Protein AF-A0A843AMU0-F1 (afdb_monomer_lite)

Structure (mmCIF, N/CA/C/O backbone):
data_AF-A0A843AMU0-F1
#
_entry.id   AF-A0A843AMU0-F1
#
loop_
_atom_site.group_PDB
_atom_site.id
_atom_site.type_symbol
_atom_site.label_atom_id
_atom_site.label_alt_id
_atom_site.label_comp_id
_atom_site.label_asym_id
_atom_site.label_entity_id
_atom_site.label_seq_id
_atom_site.pdbx_PDB_ins_code
_atom_site.Cartn_x
_atom_site.Cartn_y
_atom_site.Cartn_z
_atom_site.occupancy
_atom_site.B_iso_or_equiv
_atom_site.auth_seq_id
_atom_site.auth_comp_id
_atom_site.auth_asym_id
_atom_site.auth_atom_id
_atom_site.pdbx_PDB_model_num
ATOM 1 N N . MET A 1 1 ? 20.682 2.335 2.791 1.00 50.03 1 MET A N 1
ATOM 2 C CA . MET A 1 1 ? 20.709 3.811 2.880 1.00 50.03 1 MET A CA 1
ATOM 3 C C . MET A 1 1 ? 19.678 4.513 1.986 1.00 50.03 1 MET A C 1
ATOM 5 O O . MET A 1 1 ? 18.984 5.366 2.505 1.00 50.03 1 MET A O 1
ATOM 9 N N . GLN A 1 2 ? 19.498 4.181 0.694 1.00 77.00 2 GLN A N 1
ATOM 10 C CA . GLN A 1 2 ? 18.489 4.874 -0.148 1.00 77.00 2 GLN A CA 1
ATOM 11 C C . GLN A 1 2 ? 17.020 4.515 0.173 1.00 77.00 2 GLN A C 1
ATOM 13 O O . GLN A 1 2 ? 16.157 5.387 0.136 1.00 77.00 2 GLN A O 1
ATOM 18 N N . VAL A 1 3 ? 16.730 3.254 0.523 1.00 85.62 3 VAL A N 1
ATOM 19 C CA . VAL A 1 3 ? 15.346 2.770 0.721 1.00 85.62 3 VAL A CA 1
ATOM 20 C C . VAL A 1 3 ? 14.691 3.339 1.983 1.00 85.62 3 VAL A C 1
ATOM 22 O O . VAL A 1 3 ? 13.538 3.748 1.941 1.00 85.62 3 VAL A O 1
ATOM 25 N N . GLU A 1 4 ? 15.414 3.411 3.100 1.00 88.75 4 GLU A N 1
ATOM 26 C CA . GLU A 1 4 ? 14.881 3.960 4.359 1.00 88.75 4 GLU A CA 1
ATOM 27 C C . GLU A 1 4 ? 14.492 5.434 4.213 1.00 88.75 4 GLU A C 1
ATOM 29 O O . GLU A 1 4 ? 13.404 5.833 4.624 1.00 88.75 4 GLU A O 1
ATOM 34 N N . THR A 1 5 ? 15.330 6.230 3.542 1.00 92.69 5 THR A N 1
ATOM 35 C CA . THR A 1 5 ? 15.031 7.633 3.227 1.00 92.69 5 THR A CA 1
ATOM 36 C C . THR A 1 5 ? 13.816 7.758 2.310 1.00 92.69 5 THR A C 1
ATOM 38 O O . THR A 1 5 ? 12.974 8.636 2.520 1.00 92.69 5 THR A O 1
ATOM 41 N N . ALA A 1 6 ? 13.685 6.872 1.318 1.00 93.56 6 ALA A N 1
ATOM 42 C CA . ALA A 1 6 ? 12.524 6.835 0.433 1.00 93.56 6 ALA A CA 1
ATOM 43 C C . ALA A 1 6 ? 11.232 6.529 1.207 1.00 93.56 6 ALA A C 1
ATOM 45 O O . ALA A 1 6 ? 10.246 7.249 1.063 1.00 93.56 6 ALA A O 1
ATOM 46 N N . VAL A 1 7 ? 11.256 5.522 2.085 1.00 95.44 7 VAL A N 1
ATOM 47 C CA . VAL A 1 7 ? 10.127 5.173 2.962 1.00 95.44 7 VAL A CA 1
ATOM 48 C C . VAL A 1 7 ? 9.770 6.337 3.882 1.00 95.44 7 VAL A C 1
ATOM 50 O O . VAL A 1 7 ? 8.602 6.697 3.986 1.00 95.44 7 VAL A O 1
ATOM 53 N N . HIS A 1 8 ? 10.760 6.976 4.508 1.00 95.31 8 HIS A N 1
ATOM 54 C CA . HIS A 1 8 ? 10.523 8.143 5.357 1.00 95.31 8 HIS A CA 1
ATOM 55 C C . HIS A 1 8 ? 9.871 9.298 4.578 1.00 95.31 8 HIS A C 1
ATOM 57 O O . HIS A 1 8 ? 8.969 9.967 5.081 1.00 95.31 8 HIS A O 1
ATOM 63 N N . THR A 1 9 ? 10.296 9.515 3.333 1.00 95.38 9 THR A N 1
ATOM 64 C CA . THR A 1 9 ? 9.738 10.553 2.456 1.00 95.38 9 THR A CA 1
ATOM 65 C C . THR A 1 9 ? 8.292 10.243 2.081 1.00 95.38 9 THR A C 1
ATOM 67 O O . THR A 1 9 ? 7.433 11.109 2.226 1.00 95.38 9 THR A O 1
ATOM 70 N N . ALA A 1 10 ? 8.001 9.005 1.680 1.00 96.50 10 ALA A N 1
ATOM 71 C CA . ALA A 1 10 ? 6.650 8.562 1.351 1.00 96.50 10 ALA A CA 1
ATOM 72 C C . ALA A 1 10 ? 5.699 8.678 2.557 1.00 96.50 10 ALA A C 1
ATOM 74 O O . ALA A 1 10 ? 4.611 9.235 2.437 1.00 96.50 10 ALA A O 1
ATOM 75 N N . LEU A 1 11 ? 6.145 8.278 3.752 1.00 95.94 11 LEU A N 1
ATOM 76 C CA . LEU A 1 11 ? 5.364 8.441 4.984 1.00 95.94 11 LEU A CA 1
ATOM 77 C C . LEU A 1 11 ? 5.139 9.915 5.350 1.00 95.94 11 LEU A C 1
ATOM 79 O O . LEU A 1 11 ? 4.094 10.257 5.899 1.00 95.94 11 LEU A O 1
ATOM 83 N N . LYS A 1 12 ? 6.081 10.812 5.031 1.00 95.56 12 LYS A N 1
ATOM 84 C CA . LYS A 1 12 ? 5.870 12.260 5.179 1.00 95.56 12 LYS A CA 1
ATOM 85 C C . LYS A 1 12 ? 4.796 12.769 4.213 1.00 95.56 12 LYS A C 1
ATOM 87 O O . LYS A 1 12 ? 3.972 13.574 4.634 1.00 95.56 12 LYS A O 1
ATOM 92 N N . THR A 1 13 ? 4.783 12.290 2.968 1.00 95.50 13 THR A N 1
ATOM 93 C CA . THR A 1 13 ? 3.736 12.604 1.978 1.00 95.50 13 THR A CA 1
ATOM 94 C C . THR A 1 13 ? 2.363 12.137 2.454 1.00 95.50 13 THR A C 1
ATOM 96 O O . THR A 1 13 ? 1.410 12.909 2.411 1.00 95.50 13 THR A O 1
ATOM 99 N N . MET A 1 14 ? 2.275 10.917 2.991 1.00 95.38 14 MET A N 1
ATOM 100 C CA . MET A 1 14 ? 1.023 10.325 3.472 1.00 95.38 14 MET A CA 1
ATOM 101 C C . MET A 1 14 ? 0.329 11.170 4.552 1.00 95.38 14 MET A C 1
ATOM 103 O O . MET A 1 14 ? -0.894 11.213 4.602 1.00 95.38 14 MET A O 1
ATOM 107 N N . ARG A 1 15 ? 1.083 11.916 5.374 1.00 90.38 15 ARG A N 1
ATOM 108 C CA . ARG A 1 15 ? 0.512 12.820 6.395 1.00 90.38 15 ARG A CA 1
ATOM 109 C C . ARG A 1 15 ? -0.353 13.945 5.818 1.00 90.38 15 ARG A C 1
ATOM 111 O O . ARG A 1 15 ? -1.137 14.524 6.560 1.00 90.38 15 ARG A O 1
ATOM 118 N N . GLY A 1 16 ? -0.176 14.286 4.541 1.00 91.81 16 GLY A N 1
ATOM 119 C CA . GLY A 1 16 ? -0.989 15.283 3.840 1.00 91.81 16 GLY A CA 1
ATOM 120 C C . GLY A 1 16 ? -2.243 14.712 3.172 1.00 91.81 16 GLY A C 1
ATOM 121 O O . GLY A 1 16 ? -2.964 15.464 2.525 1.00 91.81 16 GLY A O 1
ATOM 122 N N . VAL A 1 17 ? -2.485 13.405 3.286 1.00 94.25 17 VAL A N 1
ATOM 123 C CA . VAL A 1 17 ? -3.612 12.702 2.662 1.00 94.25 17 VAL A CA 1
ATOM 124 C C . VAL A 1 17 ? -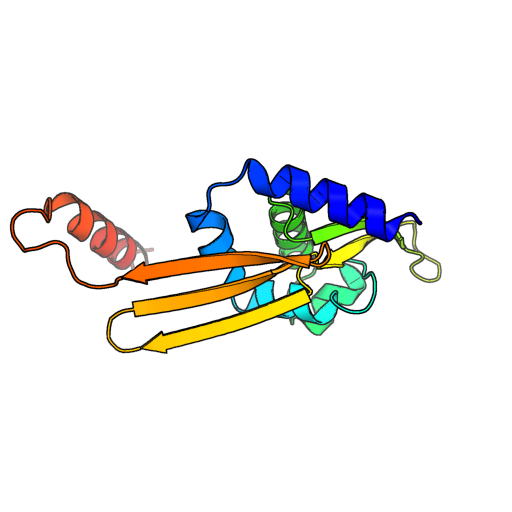4.698 12.454 3.707 1.00 94.25 17 VAL A C 1
ATOM 126 O O . VAL A 1 17 ? -4.407 12.174 4.871 1.00 94.25 17 VAL A O 1
ATOM 129 N N . GLU A 1 18 ? -5.964 12.541 3.303 1.00 93.38 18 GLU A N 1
ATOM 130 C CA . GLU A 1 18 ? -7.085 12.257 4.198 1.00 93.38 18 GLU A CA 1
ATOM 131 C C . GLU A 1 18 ? -7.052 10.804 4.697 1.00 93.38 18 GLU A C 1
ATOM 133 O O . GLU A 1 18 ? -6.897 9.855 3.921 1.00 93.38 18 GLU A O 1
ATOM 138 N N . ARG A 1 19 ? -7.250 10.617 6.008 1.00 91.00 19 ARG A N 1
ATOM 139 C CA . ARG A 1 19 ? -7.196 9.296 6.663 1.00 91.00 19 ARG A CA 1
ATOM 140 C C . ARG A 1 19 ? -8.169 8.294 6.041 1.00 91.00 19 ARG A C 1
ATOM 142 O O . ARG A 1 19 ? -7.808 7.139 5.831 1.00 91.00 19 ARG A O 1
ATOM 149 N N . ASP A 1 20 ? -9.375 8.744 5.709 1.00 89.44 20 ASP A N 1
ATOM 150 C CA . ASP A 1 20 ? -10.407 7.911 5.087 1.00 89.44 20 ASP A CA 1
ATOM 151 C C . ASP A 1 20 ? -9.996 7.432 3.692 1.00 89.44 20 ASP A C 1
ATOM 153 O O . ASP A 1 20 ? -10.301 6.302 3.308 1.00 89.44 20 ASP A O 1
ATOM 157 N N . GLN A 1 21 ? -9.271 8.260 2.937 1.00 92.19 21 GLN A N 1
ATOM 158 C CA . GLN A 1 21 ? -8.766 7.888 1.620 1.00 92.19 21 GLN A CA 1
ATOM 159 C C . GLN A 1 21 ? -7.680 6.811 1.731 1.00 92.19 21 GLN A C 1
ATOM 161 O O . GLN A 1 21 ? -7.711 5.832 0.987 1.00 92.19 21 GLN A O 1
ATOM 166 N N . ILE A 1 22 ? -6.765 6.950 2.697 1.00 94.25 22 ILE A N 1
ATOM 167 C CA . ILE A 1 22 ? -5.744 5.935 2.999 1.00 94.25 22 ILE A CA 1
ATOM 168 C C . ILE A 1 22 ? -6.414 4.606 3.365 1.00 94.25 22 ILE A C 1
ATOM 170 O O . ILE A 1 22 ? -6.080 3.574 2.785 1.00 94.25 22 ILE A O 1
ATOM 174 N N . ALA A 1 23 ? -7.393 4.630 4.275 1.00 93.00 23 ALA A N 1
ATOM 175 C CA . ALA A 1 23 ? -8.104 3.432 4.713 1.00 93.00 23 ALA A CA 1
ATOM 176 C C . ALA A 1 23 ? -8.805 2.709 3.553 1.00 93.00 23 ALA A C 1
ATOM 178 O O . ALA A 1 23 ? -8.703 1.489 3.453 1.00 93.00 23 ALA A O 1
ATOM 179 N N . ARG A 1 24 ? -9.467 3.449 2.649 1.00 91.50 24 ARG A N 1
ATOM 180 C CA . ARG A 1 24 ? -10.122 2.879 1.455 1.00 91.50 24 ARG A CA 1
ATOM 181 C C . ARG A 1 24 ? -9.128 2.191 0.523 1.00 91.50 24 ARG A C 1
ATOM 183 O O . ARG A 1 24 ? -9.411 1.100 0.046 1.00 91.50 24 ARG A O 1
ATOM 190 N N . PHE A 1 25 ? -7.961 2.792 0.293 1.00 94.62 25 PHE A N 1
ATOM 191 C CA . PHE A 1 25 ? -6.916 2.162 -0.518 1.00 94.62 25 PHE A CA 1
ATOM 192 C C . PHE A 1 25 ? -6.335 0.919 0.161 1.00 94.62 25 PHE A C 1
ATOM 194 O O . PHE A 1 25 ? -6.094 -0.079 -0.503 1.00 94.62 25 PHE A O 1
ATOM 201 N N . LEU A 1 26 ? -6.134 0.943 1.479 1.00 94.56 26 LEU A N 1
ATOM 202 C CA . LEU A 1 26 ? -5.577 -0.197 2.213 1.00 94.56 26 LEU A CA 1
ATOM 203 C C . LEU A 1 26 ? -6.492 -1.427 2.249 1.00 94.56 26 LEU A C 1
ATOM 205 O O . LEU A 1 26 ? -6.005 -2.512 2.535 1.00 94.56 26 LEU A O 1
ATOM 209 N N . ILE A 1 27 ? -7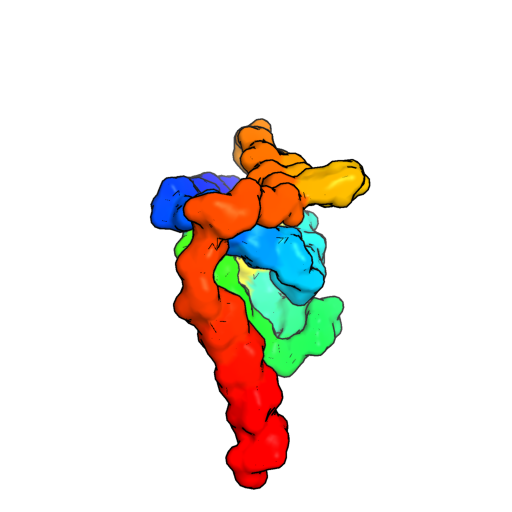.788 -1.283 1.977 1.00 92.75 27 ILE A N 1
ATOM 210 C CA . ILE A 1 27 ? -8.718 -2.418 1.874 1.00 92.75 27 ILE A CA 1
ATOM 211 C C . ILE A 1 27 ? -8.999 -2.828 0.423 1.00 92.75 27 ILE A C 1
ATOM 213 O O . ILE A 1 27 ? -9.683 -3.827 0.205 1.00 92.75 27 ILE A O 1
ATOM 217 N N . ASP A 1 28 ? -8.471 -2.094 -0.562 1.00 94.25 28 ASP A N 1
ATOM 218 C CA . ASP A 1 28 ? -8.557 -2.495 -1.963 1.00 94.25 28 ASP A CA 1
ATOM 219 C C . ASP A 1 28 ? -7.694 -3.756 -2.192 1.00 94.25 28 ASP A C 1
ATOM 221 O O . ASP A 1 28 ? -6.494 -3.752 -1.881 1.00 94.25 28 ASP A O 1
ATOM 225 N N . PRO A 1 29 ? -8.266 -4.849 -2.734 1.00 93.56 29 PRO A N 1
ATOM 226 C CA . PRO A 1 29 ? -7.545 -6.110 -2.898 1.00 93.56 29 PRO A CA 1
ATOM 227 C C . PRO A 1 29 ? -6.270 -5.983 -3.736 1.00 93.56 29 PRO A C 1
ATOM 229 O O . PRO A 1 29 ? -5.245 -6.584 -3.415 1.00 93.56 29 PRO A O 1
ATOM 232 N N . VAL A 1 30 ? -6.305 -5.184 -4.802 1.00 95.19 30 VAL A N 1
ATOM 233 C CA . VAL A 1 30 ? -5.179 -5.045 -5.726 1.00 95.19 30 VAL A CA 1
ATOM 234 C C . VAL A 1 30 ? -4.067 -4.222 -5.083 1.00 95.19 30 VAL A C 1
ATOM 236 O O . VAL A 1 30 ? -2.892 -4.592 -5.175 1.00 95.19 30 VAL A O 1
ATOM 239 N N . VAL A 1 31 ? -4.422 -3.145 -4.378 1.00 96.25 31 VAL A N 1
ATOM 240 C CA . VAL A 1 31 ? -3.479 -2.360 -3.570 1.00 96.25 31 VAL A CA 1
ATOM 241 C C . VAL A 1 31 ? -2.796 -3.253 -2.536 1.00 96.25 31 VAL A C 1
ATOM 243 O O . VAL A 1 31 ? -1.569 -3.218 -2.416 1.00 96.25 31 VAL A O 1
ATOM 246 N N . LEU A 1 32 ? -3.549 -4.111 -1.844 1.00 95.19 32 LEU A N 1
ATOM 247 C CA . LEU A 1 32 ? -2.993 -5.069 -0.889 1.00 95.19 32 LEU A CA 1
ATOM 248 C C . LEU A 1 32 ? -1.999 -6.035 -1.534 1.00 95.19 32 LEU A C 1
ATOM 250 O O . LEU A 1 32 ? -0.919 -6.256 -0.979 1.00 95.19 32 LEU A O 1
ATOM 254 N N . PHE A 1 33 ? -2.306 -6.569 -2.716 1.00 96.25 33 PHE A N 1
ATOM 255 C CA . PHE A 1 33 ? -1.390 -7.460 -3.431 1.00 96.25 33 PHE A CA 1
ATOM 256 C C . PHE A 1 33 ? -0.092 -6.751 -3.825 1.00 96.25 33 PHE A C 1
ATOM 258 O O . PHE A 1 33 ? 0.990 -7.316 -3.655 1.00 96.25 33 PHE A O 1
ATOM 265 N N . ILE A 1 34 ? -0.170 -5.496 -4.276 1.00 97.12 34 ILE A N 1
ATOM 266 C CA . ILE A 1 34 ? 1.010 -4.674 -4.577 1.00 97.12 34 ILE A CA 1
ATOM 267 C C . ILE A 1 34 ? 1.844 -4.434 -3.311 1.00 97.12 34 ILE A C 1
ATOM 269 O O . ILE A 1 34 ? 3.066 -4.630 -3.321 1.00 97.12 34 ILE A O 1
ATOM 273 N N . LEU A 1 35 ? 1.206 -4.024 -2.211 1.00 96.75 35 LEU A N 1
ATOM 274 C CA . LEU A 1 35 ? 1.883 -3.753 -0.940 1.00 96.75 35 LEU A CA 1
ATOM 275 C C . LEU A 1 35 ? 2.560 -5.015 -0.389 1.00 96.75 35 LEU A C 1
ATOM 277 O O . LEU A 1 35 ? 3.692 -4.949 0.095 1.00 96.75 35 LEU A O 1
ATOM 281 N N . ALA A 1 36 ? 1.906 -6.172 -0.511 1.00 95.69 36 ALA A N 1
ATOM 282 C CA . ALA A 1 36 ? 2.459 -7.460 -0.118 1.00 95.69 36 ALA A CA 1
ATOM 283 C C . ALA A 1 36 ? 3.643 -7.870 -1.010 1.00 95.69 36 ALA A C 1
ATOM 285 O O . ALA A 1 36 ? 4.714 -8.202 -0.492 1.00 95.69 36 ALA A O 1
ATOM 286 N N . ALA A 1 37 ? 3.501 -7.784 -2.338 1.00 95.56 37 ALA A N 1
ATOM 287 C CA . ALA A 1 37 ? 4.541 -8.161 -3.301 1.00 95.56 37 ALA A CA 1
ATOM 288 C C . ALA A 1 37 ? 5.825 -7.327 -3.147 1.00 95.56 37 ALA A C 1
ATOM 290 O O . ALA A 1 37 ? 6.937 -7.834 -3.316 1.00 95.56 37 ALA A O 1
ATOM 291 N N . THR A 1 38 ? 5.678 -6.055 -2.774 1.00 95.62 38 THR A N 1
ATOM 292 C CA . THR A 1 38 ? 6.779 -5.091 -2.610 1.00 95.62 38 THR A CA 1
ATOM 293 C C . THR A 1 38 ? 7.242 -4.915 -1.158 1.00 95.62 38 THR A C 1
ATOM 295 O O . THR A 1 38 ? 8.045 -4.026 -0.855 1.00 95.62 38 THR A O 1
ATOM 298 N N . SER A 1 39 ? 6.755 -5.752 -0.235 1.00 93.75 39 SER A N 1
ATOM 299 C CA . SER A 1 39 ? 7.061 -5.655 1.200 1.00 93.75 39 SER A CA 1
ATOM 300 C C . SER A 1 39 ? 8.531 -5.953 1.515 1.00 93.75 39 SER A C 1
ATOM 302 O O . SER A 1 39 ? 9.149 -5.224 2.295 1.00 93.75 39 SER A O 1
ATOM 304 N N . ARG A 1 40 ? 9.105 -6.983 0.875 1.00 89.19 40 ARG A N 1
ATOM 305 C CA . ARG A 1 40 ? 10.462 -7.497 1.149 1.00 89.19 40 ARG A CA 1
ATOM 306 C C . ARG A 1 40 ? 11.535 -7.041 0.160 1.00 89.19 40 ARG A C 1
ATOM 308 O O . ARG A 1 40 ? 12.717 -7.142 0.469 1.00 89.19 40 ARG A O 1
ATOM 315 N N . ARG A 1 41 ? 11.152 -6.570 -1.028 1.00 91.06 41 ARG A N 1
ATOM 316 C CA . ARG A 1 41 ? 12.081 -6.110 -2.072 1.00 91.06 41 ARG A CA 1
ATOM 317 C C . ARG A 1 41 ? 11.460 -5.001 -2.914 1.00 91.06 41 ARG A C 1
ATOM 319 O O . ARG A 1 41 ? 10.241 -4.865 -2.953 1.00 91.06 41 ARG A O 1
ATOM 326 N N . CYS A 1 42 ? 12.309 -4.232 -3.589 1.00 93.25 42 CYS A N 1
ATOM 327 C CA . CYS A 1 42 ? 11.868 -3.213 -4.538 1.00 93.25 42 CYS A CA 1
ATOM 328 C C . CYS A 1 42 ? 11.526 -3.877 -5.875 1.00 93.25 42 CYS A C 1
ATOM 330 O O . CYS A 1 42 ? 12.316 -4.691 -6.349 1.00 93.25 42 CYS A O 1
ATOM 332 N N . LEU A 1 43 ? 10.390 -3.522 -6.474 1.00 94.19 43 LEU A N 1
ATOM 333 C CA . LEU A 1 43 ? 9.951 -4.047 -7.769 1.00 94.19 43 LEU A CA 1
ATOM 334 C C . LEU A 1 43 ? 9.617 -2.914 -8.731 1.00 94.19 43 LEU A C 1
ATOM 336 O O . LEU A 1 43 ? 9.082 -1.877 -8.342 1.00 94.19 43 LEU A O 1
ATOM 340 N N . THR A 1 44 ? 9.907 -3.132 -10.002 1.00 94.62 44 THR A N 1
ATOM 341 C CA . THR A 1 44 ? 9.415 -2.320 -11.112 1.00 94.62 44 THR A CA 1
ATOM 342 C C . THR A 1 44 ? 7.978 -2.700 -11.459 1.00 94.62 44 THR A C 1
ATOM 344 O O . THR A 1 44 ? 7.508 -3.794 -11.147 1.00 94.62 44 THR A O 1
ATOM 347 N N . VAL A 1 45 ? 7.259 -1.819 -12.157 1.00 94.31 45 VAL A N 1
ATOM 348 C CA . VAL A 1 45 ? 5.876 -2.103 -12.585 1.00 94.31 45 VAL A CA 1
ATOM 349 C C . VAL A 1 45 ? 5.792 -3.342 -13.483 1.00 94.31 45 VAL A C 1
ATOM 351 O O . VAL A 1 45 ? 4.855 -4.121 -13.348 1.00 94.31 45 VAL A O 1
ATOM 354 N N . SER A 1 46 ? 6.795 -3.586 -14.333 1.00 93.00 46 SER A N 1
ATOM 355 C CA . SER A 1 46 ? 6.871 -4.804 -15.155 1.00 93.00 46 SER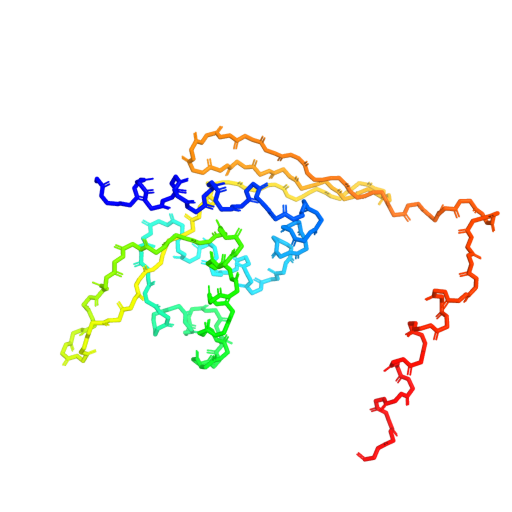 A CA 1
ATOM 356 C C . SER A 1 46 ? 6.993 -6.090 -14.338 1.00 93.00 46 SER A C 1
ATOM 358 O O . SER A 1 46 ? 6.557 -7.138 -14.798 1.00 93.00 46 SER A O 1
ATOM 360 N N . GLU A 1 47 ? 7.578 -6.018 -13.141 1.00 93.56 47 GLU A N 1
ATOM 361 C CA . GLU A 1 47 ? 7.665 -7.157 -12.225 1.00 93.56 47 GLU A CA 1
ATOM 362 C C . GLU A 1 47 ? 6.399 -7.289 -11.368 1.00 93.56 47 GLU A C 1
ATOM 364 O O . GLU A 1 47 ? 6.002 -8.403 -11.042 1.00 93.56 47 GLU A O 1
ATOM 369 N N . MET A 1 48 ? 5.746 -6.173 -11.017 1.00 95.25 48 MET A N 1
ATOM 370 C CA . MET A 1 48 ? 4.517 -6.167 -10.213 1.00 95.25 48 MET A CA 1
ATOM 371 C C . MET A 1 48 ? 3.291 -6.634 -10.999 1.00 95.25 48 MET A C 1
ATOM 373 O O . MET A 1 48 ? 2.540 -7.468 -10.502 1.00 95.25 48 MET A O 1
ATOM 377 N N . ALA A 1 49 ? 3.097 -6.128 -12.220 1.00 96.31 49 ALA A N 1
ATOM 378 C CA . ALA A 1 49 ? 1.921 -6.391 -13.050 1.00 96.31 49 ALA A CA 1
ATOM 379 C C . ALA A 1 49 ? 1.537 -7.884 -13.170 1.00 96.31 49 ALA A C 1
ATOM 381 O O . ALA A 1 49 ? 0.373 -8.198 -12.915 1.00 96.31 49 ALA A O 1
ATOM 382 N N . PRO A 1 50 ? 2.463 -8.822 -13.474 1.00 95.12 50 PRO A N 1
ATOM 383 C CA . PRO A 1 50 ? 2.120 -10.244 -13.531 1.00 95.12 50 PRO A CA 1
ATOM 384 C C . PRO A 1 50 ? 1.804 -10.847 -12.154 1.00 95.12 50 PRO A C 1
ATOM 386 O O . PRO A 1 50 ? 0.977 -11.747 -12.070 1.00 95.12 50 PRO A O 1
ATOM 389 N N . VAL A 1 51 ? 2.421 -10.354 -11.073 1.00 93.69 51 VAL A N 1
ATOM 390 C CA . VAL A 1 51 ? 2.187 -10.857 -9.705 1.00 93.69 51 VAL A CA 1
ATOM 391 C C . VAL A 1 51 ? 0.782 -10.508 -9.221 1.00 93.69 51 VAL A C 1
ATOM 393 O O . VAL A 1 51 ? 0.147 -11.314 -8.550 1.00 93.69 51 VAL A O 1
ATOM 396 N N . VAL A 1 52 ? 0.295 -9.317 -9.571 1.00 94.75 52 VAL A N 1
ATOM 397 C CA . VAL A 1 52 ? -1.025 -8.819 -9.149 1.00 94.75 52 VAL A CA 1
ATOM 398 C C . VAL A 1 52 ? -2.108 -9.007 -10.214 1.00 94.75 52 VAL A C 1
ATOM 400 O O . VAL A 1 52 ? -3.214 -8.504 -10.053 1.00 94.75 52 VAL A O 1
ATOM 403 N N . ASN A 1 53 ? -1.788 -9.729 -11.294 1.00 95.19 53 ASN A N 1
ATOM 404 C CA . ASN A 1 53 ? -2.677 -10.025 -12.418 1.00 95.19 53 ASN A CA 1
ATOM 405 C C . ASN A 1 53 ? -3.357 -8.778 -13.022 1.00 95.19 53 ASN A C 1
ATOM 407 O O . ASN A 1 53 ? -4.570 -8.747 -13.232 1.00 95.19 53 ASN A O 1
ATOM 411 N N . LEU A 1 54 ? -2.570 -7.734 -13.302 1.00 94.38 54 LEU A N 1
ATOM 412 C CA . LEU A 1 54 ? -3.050 -6.510 -13.946 1.00 94.38 54 LEU A CA 1
ATOM 413 C C . LEU A 1 54 ? -2.384 -6.271 -15.306 1.00 94.38 54 LEU A C 1
ATOM 415 O O . LEU A 1 54 ? -1.182 -6.506 -15.456 1.00 94.38 54 LEU A O 1
ATOM 419 N N . PRO A 1 55 ? -3.101 -5.666 -16.274 1.00 96.69 55 PRO A N 1
ATOM 420 C CA . PRO A 1 55 ? -2.465 -5.065 -17.438 1.00 96.69 55 PRO A CA 1
ATOM 421 C C . PRO A 1 55 ? -1.422 -4.026 -17.011 1.00 96.69 55 PRO A C 1
ATOM 423 O O . PRO A 1 55 ? -1.669 -3.215 -16.113 1.00 96.69 55 PRO A O 1
ATOM 426 N N . ALA A 1 56 ? -0.268 -4.000 -17.685 1.00 93.62 56 ALA A N 1
ATOM 427 C CA . ALA A 1 56 ? 0.851 -3.136 -17.303 1.00 93.62 56 ALA A CA 1
ATOM 428 C C . ALA A 1 56 ? 0.448 -1.655 -17.191 1.00 93.62 56 ALA A C 1
ATOM 430 O O . ALA A 1 56 ? 0.789 -1.003 -16.209 1.00 93.62 56 ALA A O 1
ATOM 431 N N . ALA A 1 57 ? -0.329 -1.135 -18.147 1.00 95.62 57 ALA A N 1
ATOM 432 C CA . ALA A 1 57 ? -0.804 0.250 -18.131 1.00 95.62 57 ALA A CA 1
ATOM 43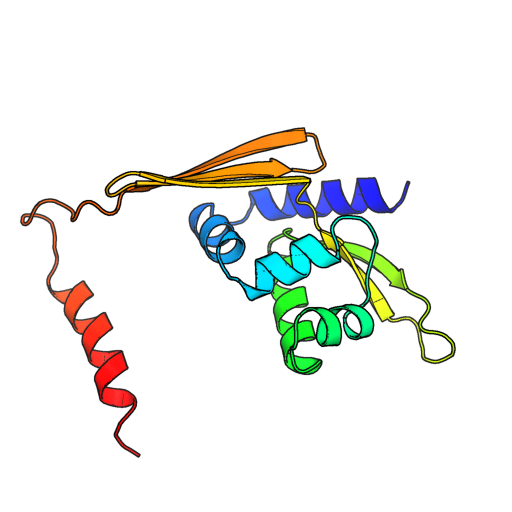3 C C . ALA A 1 57 ? -1.667 0.572 -16.896 1.00 95.62 57 ALA A C 1
ATOM 435 O O . ALA A 1 57 ? -1.522 1.642 -16.303 1.00 95.62 57 ALA A O 1
ATOM 436 N N . THR A 1 58 ? -2.527 -0.359 -16.478 1.00 96.88 58 THR A N 1
ATOM 437 C CA . THR A 1 58 ? -3.351 -0.226 -15.268 1.00 96.88 58 THR A CA 1
ATOM 438 C C . THR A 1 58 ? -2.480 -0.252 -14.016 1.00 96.88 58 THR A C 1
ATOM 440 O O . THR A 1 58 ? -2.627 0.607 -13.151 1.00 96.88 58 THR A O 1
ATOM 443 N N . CYS A 1 59 ? -1.512 -1.171 -13.955 1.00 97.00 59 CYS A N 1
ATOM 444 C CA . CYS A 1 59 ? -0.562 -1.246 -12.847 1.00 97.00 59 CYS A CA 1
ATOM 445 C C . CYS A 1 59 ? 0.277 0.042 -12.729 1.00 97.00 59 CYS A C 1
ATOM 447 O O . CYS A 1 59 ? 0.447 0.558 -11.629 1.00 97.00 59 CYS A O 1
ATOM 449 N N . TYR A 1 60 ? 0.715 0.632 -13.850 1.00 96.19 60 TYR A N 1
ATOM 450 C CA . TYR A 1 60 ? 1.400 1.933 -13.860 1.00 96.19 60 TYR A CA 1
ATOM 451 C C . TYR A 1 60 ? 0.542 3.048 -13.257 1.00 96.19 60 TYR A C 1
ATOM 453 O O . TYR A 1 60 ? 1.025 3.796 -12.407 1.00 96.19 60 TYR A O 1
ATOM 461 N N . LYS A 1 61 ? -0.724 3.160 -13.682 1.00 96.81 61 LYS A N 1
ATOM 462 C CA . LYS A 1 61 ? -1.651 4.175 -13.157 1.00 96.81 61 LYS A CA 1
ATOM 463 C C . LYS A 1 61 ? -1.882 4.003 -11.655 1.00 96.81 61 LYS A C 1
ATOM 465 O O . LYS A 1 61 ? -1.838 4.989 -10.925 1.00 96.81 61 LYS A O 1
ATOM 470 N N . LEU A 1 62 ? -2.072 2.767 -11.196 1.00 97.12 62 LEU A N 1
ATOM 471 C CA . LEU A 1 62 ? -2.303 2.475 -9.784 1.00 97.12 62 LEU A CA 1
ATOM 472 C C . LEU A 1 62 ? -1.064 2.772 -8.929 1.00 97.12 62 LEU A C 1
ATOM 474 O O . LEU A 1 62 ? -1.170 3.460 -7.919 1.00 97.12 62 LEU A O 1
ATOM 478 N N . ILE A 1 63 ? 0.128 2.349 -9.362 1.00 97.12 63 ILE A N 1
ATOM 479 C CA . ILE A 1 63 ? 1.387 2.663 -8.666 1.00 97.12 63 ILE A CA 1
ATOM 480 C C . ILE A 1 63 ? 1.618 4.170 -8.585 1.00 97.12 63 ILE A C 1
ATOM 482 O O . ILE A 1 63 ? 2.035 4.661 -7.540 1.00 97.12 63 ILE A O 1
ATOM 486 N N . TYR A 1 64 ? 1.303 4.916 -9.646 1.00 96.19 64 TYR A N 1
ATOM 487 C CA . TYR A 1 64 ? 1.387 6.374 -9.625 1.00 96.19 64 TYR A CA 1
ATOM 488 C C . TYR A 1 64 ? 0.472 6.992 -8.556 1.00 96.19 64 TYR A C 1
ATOM 490 O O . TYR A 1 64 ? 0.899 7.879 -7.820 1.00 96.19 64 TYR A O 1
ATOM 498 N N . GLN A 1 65 ? -0.768 6.508 -8.429 1.00 95.94 65 GLN A N 1
ATOM 499 C CA . GLN A 1 65 ? -1.686 6.958 -7.377 1.00 95.94 65 GLN A CA 1
ATOM 500 C C . GLN A 1 65 ? -1.171 6.591 -5.980 1.00 95.94 65 GLN A C 1
ATOM 502 O O . GLN A 1 65 ? -1.135 7.443 -5.094 1.00 95.94 65 GLN A O 1
ATOM 507 N N . MET A 1 66 ? -0.700 5.356 -5.794 1.00 97.06 66 MET A N 1
ATOM 508 C CA . MET A 1 66 ? -0.145 4.889 -4.521 1.00 97.06 66 MET A CA 1
ATOM 509 C C . MET A 1 66 ? 1.098 5.689 -4.099 1.00 97.06 66 MET A C 1
ATOM 511 O O . MET A 1 66 ? 1.241 6.007 -2.920 1.00 97.06 66 MET A O 1
ATOM 515 N N . ASP A 1 67 ? 1.976 6.045 -5.041 1.00 96.44 67 ASP A N 1
ATOM 516 C CA . ASP A 1 67 ? 3.166 6.876 -4.806 1.00 96.44 67 ASP A CA 1
ATOM 517 C C . ASP A 1 67 ? 2.773 8.305 -4.406 1.00 96.44 67 ASP A C 1
ATOM 519 O O . ASP A 1 67 ? 3.271 8.842 -3.417 1.00 96.44 67 ASP A O 1
ATOM 523 N N . LYS A 1 68 ? 1.786 8.896 -5.096 1.00 95.69 68 LYS A N 1
ATOM 524 C CA . LYS A 1 68 ? 1.225 10.210 -4.737 1.00 95.69 68 LYS A CA 1
ATOM 525 C C . LYS A 1 68 ? 0.600 10.238 -3.344 1.00 95.69 68 LYS A C 1
ATOM 527 O O . LYS A 1 68 ? 0.658 11.275 -2.690 1.00 95.69 68 LYS A O 1
ATOM 532 N N . MET A 1 69 ? 0.047 9.117 -2.889 1.00 95.44 69 MET A N 1
ATOM 533 C CA . MET A 1 69 ? -0.501 8.969 -1.539 1.00 95.44 69 MET A CA 1
ATOM 534 C C . MET A 1 69 ? 0.550 8.591 -0.484 1.00 95.44 69 MET A C 1
ATOM 536 O O . MET A 1 69 ? 0.251 8.588 0.707 1.00 95.44 69 MET A O 1
ATOM 540 N N . GLY A 1 70 ? 1.772 8.244 -0.896 1.00 96.44 70 GLY A N 1
ATOM 541 C CA . GLY A 1 70 ? 2.829 7.783 0.003 1.00 96.44 70 GLY A CA 1
ATOM 542 C C . GLY A 1 70 ? 2.685 6.334 0.486 1.00 96.44 70 GLY A C 1
ATOM 543 O O . GLY A 1 70 ? 3.380 5.944 1.419 1.00 96.44 70 GLY A O 1
ATOM 544 N N . LEU A 1 71 ? 1.811 5.524 -0.126 1.00 96.69 71 LEU A N 1
ATOM 545 C CA . LEU A 1 71 ? 1.624 4.098 0.202 1.00 96.69 71 LEU A CA 1
ATOM 546 C C . LEU A 1 71 ? 2.770 3.214 -0.318 1.00 96.69 71 LEU A C 1
ATOM 548 O O . LEU A 1 71 ? 3.051 2.143 0.226 1.00 96.69 71 LEU A O 1
ATOM 552 N N . VAL A 1 72 ? 3.459 3.671 -1.361 1.00 97.25 72 VAL A N 1
ATOM 553 C CA . VAL A 1 72 ? 4.711 3.086 -1.850 1.00 97.25 72 VAL A CA 1
ATOM 554 C C . VAL A 1 72 ? 5.792 4.153 -1.893 1.00 97.25 72 VAL A C 1
ATOM 556 O O . VAL A 1 72 ? 5.506 5.343 -1.979 1.00 97.25 72 VAL A O 1
ATOM 559 N N . ALA A 1 73 ? 7.042 3.715 -1.826 1.00 96.94 73 ALA A N 1
ATOM 560 C CA . ALA A 1 73 ? 8.210 4.571 -1.870 1.00 96.94 73 ALA A CA 1
ATOM 561 C C . ALA A 1 73 ? 9.054 4.268 -3.108 1.00 96.94 73 ALA A C 1
ATOM 563 O O . ALA A 1 73 ? 9.491 3.130 -3.314 1.00 96.94 73 ALA A O 1
ATOM 564 N N . TYR A 1 74 ? 9.325 5.299 -3.905 1.00 95.06 74 TYR A N 1
ATOM 565 C CA . TYR A 1 74 ? 10.267 5.230 -5.017 1.00 95.06 74 TYR A CA 1
ATOM 566 C C . TYR A 1 74 ? 11.699 4.980 -4.524 1.00 95.06 74 TYR A C 1
ATOM 568 O O . TYR A 1 74 ? 12.277 5.783 -3.796 1.00 95.06 74 TYR A O 1
ATOM 576 N N . CYS A 1 75 ? 12.296 3.873 -4.957 1.00 92.00 75 CYS A N 1
ATOM 577 C CA . CYS A 1 75 ? 13.607 3.408 -4.502 1.00 92.00 75 CYS A CA 1
ATOM 578 C C . CYS A 1 75 ? 14.726 3.613 -5.534 1.00 92.00 75 CYS A C 1
ATOM 580 O O . CYS A 1 75 ? 15.830 3.103 -5.351 1.00 92.00 75 CYS A O 1
ATOM 582 N N . GLY A 1 76 ? 14.454 4.347 -6.616 1.00 87.81 76 GLY A N 1
ATOM 583 C CA . GLY A 1 76 ? 15.381 4.538 -7.729 1.00 87.81 76 GLY A CA 1
ATOM 584 C C . GLY A 1 76 ? 14.996 3.727 -8.965 1.00 87.81 76 GLY A C 1
ATOM 585 O O . GLY A 1 76 ? 13.928 3.119 -9.039 1.00 87.81 76 GLY A O 1
ATOM 586 N N . ASN A 1 77 ? 15.880 3.714 -9.962 1.00 83.75 77 ASN A N 1
ATOM 587 C CA . ASN A 1 77 ? 15.664 2.938 -11.177 1.00 83.75 77 ASN A CA 1
ATOM 588 C C . ASN A 1 77 ? 16.231 1.516 -11.024 1.00 83.75 77 ASN A C 1
ATOM 590 O O . ASN A 1 77 ? 17.440 1.336 -10.869 1.00 83.75 77 ASN A O 1
ATOM 594 N N . GLY A 1 78 ? 15.367 0.509 -11.126 1.00 67.62 78 GLY A N 1
ATOM 595 C CA . GLY A 1 78 ? 15.736 -0.893 -11.272 1.00 67.62 78 GLY A CA 1
ATOM 596 C C . GLY A 1 78 ? 16.376 -1.191 -12.632 1.00 67.62 78 GLY A C 1
ATOM 597 O O . GLY A 1 78 ? 16.105 -0.533 -13.644 1.00 67.62 78 GLY A O 1
ATOM 598 N N . ARG A 1 79 ? 17.249 -2.204 -12.652 1.00 61.12 79 ARG A N 1
ATOM 599 C CA . ARG A 1 79 ? 17.831 -2.760 -13.879 1.00 61.12 79 ARG A CA 1
ATOM 600 C C . ARG A 1 79 ? 16.924 -3.881 -14.387 1.00 61.12 79 ARG A C 1
ATOM 602 O O . ARG A 1 79 ? 17.018 -4.998 -13.897 1.00 61.12 79 ARG A O 1
ATOM 609 N N . ASN A 1 80 ? 16.102 -3.604 -15.395 1.00 57.41 80 ASN A N 1
ATOM 610 C CA . ASN A 1 80 ? 15.530 -4.674 -16.213 1.00 57.41 80 ASN A CA 1
ATOM 611 C C . ASN A 1 80 ? 16.612 -5.132 -17.189 1.00 57.41 80 ASN A C 1
ATOM 613 O O . ASN A 1 80 ? 17.077 -4.319 -17.986 1.00 57.41 80 ASN A O 1
ATOM 617 N N . GLY A 1 81 ? 17.040 -6.395 -17.103 1.00 53.16 81 GLY A N 1
ATOM 618 C CA . GLY A 1 81 ? 18.142 -6.977 -17.880 1.00 53.16 81 GLY A CA 1
ATOM 619 C C . GLY A 1 81 ? 18.102 -6.657 -19.382 1.00 53.16 81 GLY A C 1
ATOM 620 O O . GLY A 1 81 ? 17.543 -7.411 -20.168 1.00 53.16 81 GLY A O 1
ATOM 621 N N . GLY A 1 82 ? 18.714 -5.533 -19.775 1.00 51.66 82 GLY A N 1
ATOM 622 C CA . GLY A 1 82 ? 18.893 -5.086 -21.160 1.00 51.66 82 GLY A CA 1
ATOM 623 C C . GLY A 1 82 ? 17.929 -4.008 -21.685 1.00 51.66 82 GLY A C 1
ATOM 624 O O . GLY A 1 82 ? 18.232 -3.406 -22.710 1.00 51.66 82 GLY A O 1
ATOM 625 N N . ARG A 1 83 ? 16.809 -3.690 -21.014 1.00 54.25 83 ARG A N 1
ATOM 626 C CA . ARG A 1 83 ? 15.823 -2.694 -21.500 1.00 54.25 83 ARG A CA 1
ATOM 627 C C . ARG A 1 83 ? 15.577 -1.578 -20.487 1.00 54.25 83 ARG A C 1
ATOM 629 O O . ARG A 1 83 ? 14.588 -1.581 -19.762 1.00 54.25 83 ARG A O 1
ATOM 636 N N . GLY A 1 84 ? 16.469 -0.589 -20.501 1.00 59.31 84 GLY A N 1
ATOM 637 C CA . GLY A 1 84 ? 16.251 0.716 -19.875 1.00 59.31 84 GLY A CA 1
ATOM 638 C C . GLY A 1 84 ? 16.214 0.732 -18.341 1.00 59.31 84 GLY A C 1
ATOM 639 O O . GLY A 1 84 ? 16.258 -0.287 -17.655 1.00 59.31 84 GLY A O 1
ATOM 640 N N . LYS A 1 85 ? 16.175 1.950 -17.798 1.00 75.12 85 LYS A N 1
ATOM 641 C CA . LYS A 1 85 ? 16.083 2.234 -16.362 1.00 75.12 85 LYS A CA 1
ATOM 642 C C . LYS A 1 85 ? 14.607 2.369 -15.973 1.00 75.12 85 LYS A C 1
ATOM 644 O O . LYS A 1 85 ? 14.029 3.430 -16.188 1.00 75.12 85 LYS A O 1
ATOM 649 N N . ALA A 1 86 ? 13.999 1.338 -15.392 1.00 86.81 86 ALA A N 1
ATOM 650 C CA . ALA A 1 86 ? 12.601 1.387 -14.946 1.00 86.81 86 ALA A CA 1
ATOM 651 C C . ALA A 1 86 ? 12.511 1.787 -13.466 1.00 86.81 86 ALA A C 1
ATOM 653 O O . ALA A 1 86 ? 13.326 1.340 -12.671 1.00 86.81 86 ALA A O 1
ATOM 654 N N . ALA A 1 87 ? 11.546 2.620 -13.078 1.00 91.56 87 ALA A N 1
ATOM 655 C CA . ALA A 1 87 ? 11.340 2.985 -11.674 1.00 91.56 87 ALA A CA 1
ATOM 656 C C . ALA A 1 87 ? 10.970 1.755 -10.827 1.00 91.56 87 ALA A C 1
ATOM 658 O O . ALA A 1 87 ? 10.118 0.964 -11.237 1.00 91.56 87 ALA A O 1
ATOM 659 N N . ALA A 1 88 ? 11.607 1.607 -9.665 1.00 94.06 88 ALA A N 1
ATOM 660 C CA . ALA A 1 88 ? 11.346 0.543 -8.703 1.00 94.06 88 ALA A CA 1
ATOM 661 C C . ALA A 1 88 ? 10.760 1.113 -7.404 1.00 94.06 88 ALA A C 1
ATOM 663 O O . ALA A 1 88 ? 11.176 2.174 -6.936 1.00 94.06 88 ALA A O 1
ATOM 664 N N . TYR A 1 89 ? 9.820 0.383 -6.810 1.00 96.00 89 TYR A N 1
ATOM 665 C CA . TYR A 1 89 ? 9.039 0.810 -5.653 1.00 96.00 89 TYR A CA 1
ATOM 666 C C . TYR A 1 89 ? 9.050 -0.253 -4.553 1.00 96.00 89 TYR A C 1
ATOM 668 O O . TYR A 1 89 ? 9.127 -1.451 -4.837 1.00 96.00 89 TYR A O 1
ATOM 676 N N . THR A 1 90 ? 8.949 0.179 -3.296 1.00 96.62 90 THR A N 1
ATOM 677 C CA . THR A 1 90 ? 8.708 -0.697 -2.139 1.00 96.62 90 THR A CA 1
ATOM 678 C C . THR A 1 90 ? 7.490 -0.227 -1.353 1.00 96.62 90 THR A C 1
ATOM 680 O O . THR A 1 90 ? 7.204 0.967 -1.307 1.00 96.62 90 THR A O 1
ATOM 683 N N . SER A 1 91 ? 6.794 -1.148 -0.696 1.00 97.19 91 SER A N 1
ATOM 684 C CA . SER A 1 91 ? 5.732 -0.818 0.254 1.00 97.19 91 SER A CA 1
ATOM 685 C C . SER A 1 91 ? 6.282 -0.075 1.474 1.00 97.19 91 SER A C 1
ATOM 687 O O . SER A 1 91 ? 7.371 -0.406 1.955 1.00 97.19 91 SER A O 1
ATOM 689 N N . VAL A 1 92 ? 5.525 0.886 2.013 1.00 96.81 92 VAL A N 1
ATOM 690 C CA . VAL A 1 92 ? 5.810 1.509 3.325 1.00 96.81 92 VAL A CA 1
ATOM 691 C C . VAL A 1 92 ? 5.167 0.754 4.495 1.00 96.81 92 VAL A C 1
ATOM 693 O O . VAL A 1 92 ? 5.446 1.056 5.656 1.00 96.81 92 VAL A O 1
ATOM 696 N N . LEU A 1 93 ? 4.318 -0.231 4.196 1.00 96.56 93 LEU A N 1
ATOM 697 C CA . LEU A 1 93 ? 3.607 -1.062 5.161 1.00 96.56 93 LEU A CA 1
ATOM 698 C C . LEU A 1 93 ? 4.552 -2.116 5.753 1.00 96.56 93 LEU A C 1
ATOM 700 O O . LEU A 1 93 ? 5.293 -2.776 5.016 1.00 96.56 93 LEU A O 1
ATOM 704 N N . LYS A 1 94 ? 4.531 -2.283 7.078 1.00 95.69 94 LYS A N 1
ATOM 705 C CA . LYS A 1 94 ? 5.236 -3.370 7.774 1.00 95.69 94 LYS A CA 1
ATOM 706 C C . LYS A 1 94 ? 4.283 -4.515 8.093 1.00 95.69 94 LYS A C 1
ATOM 708 O O . LYS A 1 94 ? 4.606 -5.663 7.808 1.00 95.69 94 LYS A O 1
ATOM 713 N N . GLU A 1 95 ? 3.131 -4.192 8.667 1.00 95.88 95 GLU A N 1
ATOM 714 C CA . GLU A 1 95 ? 2.113 -5.152 9.090 1.00 95.88 95 GLU A CA 1
ATOM 715 C C . GLU A 1 95 ? 0.734 -4.489 9.088 1.00 95.88 95 GLU A C 1
ATOM 717 O O . GLU A 1 95 ? 0.621 -3.267 9.221 1.00 95.88 95 GLU A O 1
ATOM 722 N N . MET A 1 96 ? -0.310 -5.297 8.922 1.00 95.62 96 MET A N 1
ATOM 723 C CA . MET A 1 96 ? -1.694 -4.851 8.926 1.00 95.62 96 MET A CA 1
ATOM 724 C C . MET A 1 96 ? -2.597 -5.931 9.522 1.00 95.62 96 MET A C 1
ATOM 726 O O . MET A 1 96 ? -2.464 -7.105 9.181 1.00 95.62 96 MET A O 1
ATOM 730 N N . HIS A 1 97 ? -3.554 -5.519 10.350 1.00 96.56 97 HIS A N 1
ATOM 731 C CA . HIS A 1 97 ? -4.630 -6.364 10.856 1.00 96.56 97 HIS A CA 1
ATOM 732 C C . HIS A 1 97 ? -5.971 -5.731 10.503 1.00 96.56 97 HIS A C 1
ATOM 734 O O . HIS A 1 97 ? -6.244 -4.595 10.890 1.00 96.56 97 HIS A O 1
ATOM 740 N N . LEU A 1 98 ? -6.803 -6.477 9.782 1.00 95.00 98 LEU A N 1
ATOM 741 C CA . LEU A 1 98 ? -8.177 -6.097 9.492 1.00 95.00 98 LEU A CA 1
ATOM 742 C C . LEU A 1 98 ? -9.103 -6.943 10.359 1.00 95.00 98 LEU A C 1
ATOM 744 O O . LEU A 1 98 ? -9.081 -8.171 10.298 1.00 95.00 98 LEU A O 1
ATOM 748 N N . GLU A 1 99 ? -9.910 -6.273 11.164 1.00 95.25 99 GLU A N 1
ATOM 749 C CA . GLU A 1 99 ? -10.871 -6.888 12.060 1.00 95.25 99 GLU A CA 1
ATOM 750 C C . GLU A 1 99 ? -12.271 -6.358 11.745 1.00 95.25 99 GLU A C 1
ATOM 752 O O . GLU A 1 99 ? -12.482 -5.153 11.621 1.00 95.25 99 GLU A O 1
ATOM 757 N N . MET A 1 100 ? -13.243 -7.263 11.648 1.00 93.44 100 MET A N 1
ATOM 758 C CA . MET A 1 100 ? -14.658 -6.920 11.560 1.00 93.44 100 MET A CA 1
ATOM 759 C C . MET A 1 100 ? -15.371 -7.487 12.786 1.00 93.44 100 MET A C 1
ATOM 761 O O . MET A 1 100 ? -15.332 -8.696 13.023 1.00 93.44 100 MET A O 1
ATOM 765 N N . ARG A 1 101 ? -16.032 -6.626 13.564 1.00 92.44 101 ARG A N 1
ATOM 766 C CA . ARG A 1 101 ? -16.881 -7.029 14.693 1.00 92.44 101 ARG A CA 1
ATOM 767 C C . ARG A 1 101 ? -18.187 -6.249 14.646 1.00 92.44 101 ARG A C 1
ATOM 769 O O . ARG A 1 101 ? -18.184 -5.026 14.762 1.00 92.44 101 ARG A O 1
ATOM 776 N N . ASN A 1 102 ? -19.308 -6.959 14.533 1.00 91.31 102 ASN A N 1
ATOM 777 C CA . ASN A 1 102 ? -20.642 -6.361 14.410 1.00 91.31 102 ASN A CA 1
ATOM 778 C C . ASN A 1 102 ? -20.687 -5.335 13.257 1.00 91.31 102 ASN A C 1
ATOM 780 O O . ASN A 1 102 ? -20.308 -5.652 12.134 1.00 91.31 102 ASN A O 1
ATOM 784 N N . THR A 1 103 ? -21.116 -4.103 13.537 1.00 92.44 103 THR A N 1
ATOM 785 C CA . THR A 1 103 ? -21.177 -2.980 12.591 1.00 92.44 103 THR A CA 1
ATOM 786 C C . THR A 1 103 ? -19.878 -2.171 12.543 1.00 92.44 103 THR A C 1
ATOM 788 O O . THR A 1 103 ? -19.913 -1.006 12.164 1.00 92.44 103 THR A O 1
ATOM 791 N N . ILE A 1 104 ? -18.745 -2.717 12.990 1.00 92.81 104 ILE A N 1
ATOM 792 C CA . ILE A 1 104 ? -17.482 -1.982 13.110 1.00 92.81 104 ILE A CA 1
ATOM 793 C C . ILE A 1 104 ? -16.402 -2.704 12.312 1.00 92.81 104 ILE A C 1
ATOM 795 O O . ILE A 1 104 ? -16.166 -3.899 12.503 1.00 92.81 104 ILE A O 1
ATOM 799 N N . ILE A 1 105 ? -15.715 -1.955 11.454 1.00 93.50 105 ILE A N 1
ATOM 800 C CA . ILE A 1 105 ? -14.480 -2.380 10.796 1.00 93.50 105 ILE A CA 1
ATOM 801 C C . ILE A 1 105 ? -13.326 -1.622 11.445 1.00 93.50 105 ILE A C 1
ATOM 803 O O . ILE A 1 105 ? -13.346 -0.391 11.515 1.00 93.50 105 ILE A O 1
ATOM 807 N N . VAL A 1 106 ? -12.323 -2.356 11.920 1.00 95.19 106 VAL A N 1
ATOM 808 C CA . VAL A 1 106 ? -11.102 -1.808 12.507 1.00 95.19 106 VAL A CA 1
ATOM 809 C C . VAL A 1 106 ? -9.913 -2.290 11.692 1.00 95.19 106 VAL A C 1
ATOM 811 O O . VAL A 1 106 ? -9.657 -3.485 11.568 1.00 95.19 106 VAL A O 1
ATOM 814 N N . LEU A 1 107 ? -9.171 -1.341 11.145 1.00 96.25 107 LEU A N 1
ATOM 815 C CA . LEU A 1 107 ? -7.939 -1.565 10.415 1.00 96.25 107 LEU A CA 1
ATOM 816 C C . LEU A 1 107 ? -6.781 -1.014 11.246 1.00 96.25 107 LEU A C 1
ATOM 818 O O . LEU A 1 107 ? -6.684 0.191 11.468 1.00 96.25 107 LEU A O 1
ATOM 822 N N . ARG A 1 108 ? -5.895 -1.897 11.700 1.00 97.50 108 ARG A N 1
ATOM 823 C CA . ARG A 1 108 ? -4.671 -1.540 12.421 1.00 97.50 108 ARG A CA 1
ATOM 824 C C . ARG A 1 108 ? -3.480 -1.709 11.510 1.00 97.50 108 ARG A C 1
ATOM 826 O O . ARG A 1 108 ? -3.317 -2.758 10.893 1.00 97.50 108 ARG A O 1
ATOM 833 N N . VAL A 1 109 ? -2.646 -0.686 11.451 1.00 97.06 109 VAL A N 1
ATOM 834 C CA . VAL A 1 109 ? -1.500 -0.629 10.557 1.00 97.06 109 VAL A CA 1
ATOM 835 C C . VAL A 1 109 ? -0.245 -0.313 11.346 1.00 97.06 109 VAL A C 1
ATOM 837 O O . VAL A 1 109 ? -0.214 0.644 12.115 1.00 97.06 109 VAL A O 1
ATOM 840 N N . THR A 1 110 ? 0.806 -1.081 11.082 1.00 97.75 110 THR A N 1
ATOM 841 C CA . THR A 1 110 ? 2.171 -0.763 11.485 1.00 97.75 110 THR A CA 1
ATOM 842 C C . THR A 1 110 ? 2.952 -0.367 10.240 1.00 97.75 110 THR A C 1
ATOM 844 O O . THR A 1 110 ? 3.087 -1.142 9.286 1.00 97.75 110 THR A O 1
ATOM 847 N N . TRP A 1 111 ? 3.506 0.837 10.244 1.00 96.31 111 TRP A N 1
ATOM 848 C CA . TRP A 1 111 ? 4.339 1.350 9.162 1.00 96.31 111 TRP A CA 1
ATOM 849 C C . TRP A 1 111 ? 5.805 0.922 9.334 1.00 96.31 111 TRP A C 1
ATOM 851 O O . TRP A 1 111 ? 6.258 0.576 10.428 1.00 96.31 111 TRP A O 1
ATOM 861 N N . LYS A 1 112 ? 6.601 0.957 8.259 1.00 95.75 112 LYS A N 1
ATOM 862 C CA . LYS A 1 112 ? 8.025 0.561 8.292 1.00 95.75 112 LYS A CA 1
ATOM 863 C C . LYS A 1 112 ? 8.918 1.456 9.159 1.00 95.75 112 LYS A C 1
ATOM 865 O O . LYS A 1 112 ? 9.970 0.997 9.588 1.00 95.75 112 LYS A O 1
ATOM 870 N N . ASN A 1 113 ? 8.505 2.687 9.460 1.00 93.50 113 ASN A N 1
ATOM 871 C CA . ASN A 1 113 ? 9.174 3.545 10.451 1.00 93.50 113 ASN A CA 1
ATOM 872 C C . ASN A 1 113 ? 8.811 3.183 11.912 1.00 93.50 113 ASN A C 1
ATOM 874 O O . ASN A 1 113 ? 9.291 3.842 12.829 1.00 93.50 113 ASN A O 1
ATOM 878 N N . GLY A 1 114 ? 7.944 2.187 12.128 1.00 94.56 114 GLY A N 1
ATOM 879 C CA . GLY A 1 114 ? 7.489 1.740 13.443 1.00 94.56 114 GLY A CA 1
ATOM 880 C C . GLY A 1 114 ? 6.290 2.497 14.015 1.00 94.56 114 GLY A C 1
ATOM 881 O O . GLY A 1 114 ? 5.853 2.148 15.109 1.00 94.56 114 GLY A O 1
ATOM 882 N N . THR A 1 115 ? 5.744 3.506 13.325 1.00 95.12 115 THR A N 1
ATOM 883 C CA . THR A 1 115 ? 4.523 4.173 13.798 1.00 95.12 115 THR A CA 1
ATOM 884 C C . THR A 1 115 ? 3.303 3.287 13.563 1.00 95.12 115 THR A C 1
ATOM 886 O O . THR A 1 115 ? 3.213 2.601 12.545 1.00 95.12 115 THR A O 1
ATOM 889 N N . ASN A 1 116 ? 2.365 3.322 14.509 1.00 96.25 116 ASN A N 1
ATOM 890 C CA . ASN A 1 116 ? 1.124 2.556 14.456 1.00 96.25 116 ASN A CA 1
ATOM 891 C C . ASN A 1 116 ? -0.055 3.493 14.220 1.00 96.25 116 ASN A C 1
ATOM 893 O O . ASN A 1 116 ? -0.103 4.583 14.793 1.00 96.25 116 ASN A O 1
ATOM 897 N N . GLU A 1 117 ? -1.020 3.050 13.426 1.00 95.06 117 GLU A N 1
ATOM 898 C CA . GLU A 1 117 ? -2.269 3.762 13.190 1.00 95.06 117 GLU A CA 1
ATOM 899 C C . GLU A 1 117 ? -3.467 2.822 13.237 1.00 95.06 117 GLU A C 1
ATOM 901 O O . GLU A 1 117 ? -3.389 1.658 12.847 1.00 95.06 117 GLU A O 1
ATOM 906 N N . GLU A 1 118 ? -4.593 3.354 13.704 1.00 95.88 118 GLU A N 1
ATOM 907 C CA . GLU A 1 118 ? -5.882 2.677 13.682 1.00 95.88 118 GLU A CA 1
ATOM 908 C C . GLU A 1 118 ? -6.861 3.498 12.834 1.00 95.88 118 GLU A C 1
ATOM 910 O O . GLU A 1 118 ? -6.965 4.725 12.966 1.00 95.88 118 GLU A O 1
ATOM 915 N N . PHE A 1 119 ? -7.567 2.810 11.944 1.00 94.25 119 PHE A N 1
ATOM 916 C CA . PHE A 1 119 ? -8.701 3.330 11.198 1.00 94.25 119 PHE A CA 1
ATOM 917 C C . PHE A 1 119 ? -9.924 2.546 11.640 1.00 94.25 119 PHE A C 1
ATOM 919 O O . PHE A 1 119 ? -9.939 1.317 11.596 1.00 94.25 119 PHE A O 1
ATOM 926 N N . ARG A 1 120 ? -10.953 3.263 12.074 1.00 92.81 120 ARG A N 1
ATOM 927 C CA . ARG A 1 120 ? -12.196 2.672 12.544 1.00 92.81 120 ARG A CA 1
ATOM 928 C C . ARG A 1 120 ? -13.344 3.219 11.721 1.00 92.81 120 ARG A C 1
ATOM 930 O O . ARG A 1 120 ? -13.473 4.431 11.568 1.00 92.81 120 ARG A O 1
ATOM 937 N N . LYS A 1 121 ? -14.186 2.320 11.222 1.00 90.31 121 LYS A N 1
ATOM 938 C CA . LYS A 1 121 ? -15.422 2.663 10.530 1.00 90.31 121 LYS A CA 1
ATOM 939 C C . LYS A 1 121 ? -16.594 1.986 11.221 1.00 90.31 121 LYS A C 1
ATOM 941 O O . LYS A 1 121 ? -16.730 0.768 11.157 1.00 90.31 121 LYS A O 1
ATOM 946 N N . ASP A 1 122 ? -17.441 2.787 11.855 1.00 90.19 122 ASP A N 1
ATOM 947 C CA . ASP A 1 122 ? -18.749 2.347 12.327 1.00 90.19 122 ASP A CA 1
ATOM 948 C C . ASP A 1 122 ? -19.753 2.452 11.158 1.00 90.19 122 ASP A C 1
ATOM 950 O O . ASP A 1 122 ? -19.874 3.491 10.506 1.00 90.19 122 ASP A O 1
ATOM 954 N N . LEU A 1 123 ? -20.441 1.351 10.865 1.00 85.75 123 LEU A N 1
ATOM 955 C CA . LEU A 1 123 ? -21.463 1.200 9.821 1.00 85.75 123 LEU A CA 1
ATOM 956 C C . LEU A 1 123 ? -22.886 1.319 10.383 1.00 85.75 123 LEU A C 1
ATOM 958 O O . LEU A 1 123 ? -23.851 0.944 9.720 1.00 85.75 123 LEU A O 1
ATOM 962 N N . VAL A 1 124 ? -23.028 1.816 11.615 1.00 81.31 124 VAL A N 1
ATOM 963 C CA . VAL A 1 124 ? -24.344 2.130 12.175 1.00 81.31 124 VAL A CA 1
ATOM 964 C C . VAL A 1 124 ? -24.927 3.273 11.341 1.00 81.31 124 VAL A C 1
ATOM 966 O O . VAL A 1 124 ? -24.248 4.294 11.187 1.00 81.31 124 VAL A O 1
ATOM 969 N N . PRO A 1 125 ? -26.148 3.132 10.793 1.00 64.69 125 PRO A N 1
ATOM 970 C CA . PRO A 1 125 ? -26.803 4.241 10.123 1.00 64.69 125 PRO A CA 1
ATOM 971 C C . PRO A 1 125 ? -26.828 5.438 11.078 1.00 64.69 125 PRO A C 1
ATOM 973 O O . PRO A 1 125 ? -27.136 5.245 12.262 1.00 64.69 125 PRO A O 1
ATOM 976 N N . PRO A 1 126 ? -26.522 6.668 10.624 1.00 59.91 126 PRO A N 1
ATOM 977 C CA . PRO A 1 126 ? -26.905 7.828 11.412 1.00 59.91 126 PRO A CA 1
ATOM 978 C C . PRO A 1 126 ? -28.396 7.669 11.729 1.00 59.91 126 PRO A C 1
ATOM 980 O O . PRO A 1 126 ? -29.164 7.240 10.865 1.00 59.91 126 PRO A O 1
ATOM 983 N N . SER A 1 127 ? -28.785 7.909 12.984 1.00 58.28 127 SER A N 1
ATOM 984 C CA . SER A 1 127 ? -30.186 7.834 13.413 1.00 58.28 127 SER A CA 1
ATOM 985 C C . SER A 1 127 ? -31.089 8.473 12.354 1.00 58.28 127 SER A C 1
ATOM 987 O O . SER A 1 127 ? -30.694 9.484 11.769 1.00 58.28 127 SER A O 1
ATOM 989 N N . ALA A 1 128 ? -32.266 7.890 12.104 1.00 53.75 128 ALA A N 1
ATOM 990 C CA . ALA A 1 128 ? -33.170 8.246 11.000 1.00 53.75 128 ALA A CA 1
ATOM 991 C C . ALA A 1 128 ? -33.446 9.762 10.840 1.00 53.75 128 ALA A C 1
ATOM 993 O O . ALA A 1 128 ? -33.792 10.207 9.752 1.00 53.75 128 ALA A O 1
ATOM 994 N N . ASP A 1 129 ? -33.194 10.561 11.878 1.00 54.84 129 ASP A N 1
ATOM 995 C CA . ASP A 1 129 ? -33.234 12.028 11.877 1.00 54.84 129 ASP A CA 1
ATOM 996 C C . ASP A 1 129 ? -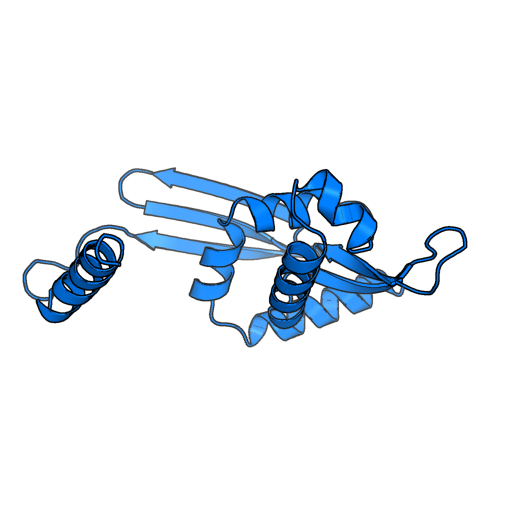32.130 12.733 11.054 1.00 54.84 129 ASP A C 1
ATOM 998 O O . ASP A 1 129 ? -32.149 13.957 10.935 1.00 54.84 129 ASP A O 1
ATOM 1002 N N . LYS A 1 130 ? -31.136 12.015 10.507 1.00 52.53 130 LYS A N 1
ATOM 1003 C CA . LYS A 1 130 ? -29.985 12.604 9.785 1.00 52.53 130 LYS A CA 1
ATOM 1004 C C . LYS A 1 130 ? -29.686 11.976 8.421 1.00 52.53 130 LYS A C 1
ATOM 1006 O O . LYS A 1 130 ? -28.571 12.122 7.923 1.00 52.53 130 LYS A O 1
ATOM 1011 N N . CYS A 1 131 ? -30.652 11.310 7.797 1.00 50.72 131 CYS A N 1
ATOM 1012 C CA . CYS A 1 131 ? -30.535 10.905 6.396 1.00 50.72 131 CYS A CA 1
ATOM 1013 C C . CYS A 1 131 ? -31.161 11.979 5.491 1.00 50.72 131 CYS A C 1
ATOM 1015 O O . CYS A 1 131 ? -32.368 11.919 5.252 1.00 50.72 131 CYS A O 1
ATOM 1017 N N . PRO A 1 132 ? -30.400 12.955 4.952 1.00 54.62 132 PRO A N 1
ATOM 1018 C CA . PRO A 1 132 ? -30.886 13.712 3.811 1.00 54.62 132 PRO A CA 1
ATOM 1019 C C . PRO A 1 132 ? -31.060 12.723 2.654 1.00 54.62 132 PRO A C 1
ATOM 1021 O O . PRO A 1 132 ? -30.103 12.119 2.169 1.00 54.62 132 PRO A O 1
ATOM 1024 N N . PHE A 1 133 ? -32.314 12.534 2.253 1.00 54.19 133 PHE A N 1
ATOM 1025 C CA . PHE A 1 133 ? -32.773 11.650 1.178 1.00 54.19 133 PHE A CA 1
ATOM 1026 C C . PHE A 1 133 ? -31.994 11.822 -0.150 1.00 54.19 133 PHE A C 1
ATOM 1028 O O . PHE A 1 133 ? -31.935 10.909 -0.974 1.00 54.19 133 PHE A O 1
ATOM 1035 N N . GLU A 1 134 ? -31.313 12.956 -0.328 1.00 56.06 134 GLU A N 1
ATOM 1036 C CA . GLU A 1 134 ? -30.444 13.255 -1.470 1.00 56.06 134 GLU A CA 1
ATOM 1037 C C . GLU A 1 134 ? -29.264 12.278 -1.634 1.00 56.06 134 GLU A C 1
ATOM 1039 O O . GLU A 1 134 ? -28.884 11.971 -2.763 1.00 56.06 134 GLU A O 1
ATOM 1044 N N . VAL A 1 135 ? -28.713 11.713 -0.549 1.00 53.88 135 VAL A N 1
ATOM 1045 C CA . VAL A 1 135 ? -27.540 10.813 -0.639 1.00 53.88 135 VAL A CA 1
ATOM 1046 C C . VAL A 1 135 ? -27.919 9.421 -1.158 1.00 53.88 135 VAL A C 1
ATOM 1048 O O . VAL A 1 135 ? -27.127 8.773 -1.839 1.00 53.88 135 VAL A O 1
ATOM 1051 N N . VAL A 1 136 ? -29.144 8.964 -0.882 1.00 52.12 136 VAL A N 1
ATOM 1052 C CA . VAL A 1 136 ? -29.638 7.661 -1.359 1.00 52.12 136 VAL A CA 1
ATOM 1053 C C . VAL A 1 136 ? -29.963 7.720 -2.854 1.00 52.12 136 VAL A C 1
ATOM 1055 O O . VAL A 1 136 ? -29.680 6.769 -3.576 1.00 52.12 136 VAL A O 1
ATOM 1058 N N . SER A 1 137 ? -30.460 8.864 -3.333 1.00 52.28 137 SER A N 1
ATOM 1059 C CA . SER A 1 137 ? -30.823 9.062 -4.743 1.00 52.28 137 SER A CA 1
ATOM 1060 C C . SER A 1 137 ? -29.609 9.033 -5.686 1.00 52.28 137 SER A C 1
ATOM 1062 O O . SER A 1 137 ? -29.718 8.552 -6.812 1.00 52.28 137 SER A O 1
ATOM 1064 N N . LEU A 1 138 ? -28.436 9.484 -5.222 1.00 52.34 138 LEU A N 1
ATOM 1065 C CA . LEU A 1 138 ? -27.185 9.436 -5.995 1.00 52.34 138 LEU A CA 1
ATOM 1066 C C . LEU A 1 138 ? -26.651 8.006 -6.178 1.00 52.34 138 LEU A C 1
ATOM 1068 O O . LEU A 1 138 ? -26.100 7.693 -7.227 1.00 52.34 138 LEU A O 1
ATOM 1072 N N . LEU A 1 139 ? -26.849 7.124 -5.192 1.00 52.03 139 LEU A N 1
ATOM 1073 C CA . LEU A 1 139 ? -26.395 5.729 -5.262 1.00 52.03 139 LEU A CA 1
ATOM 1074 C C . LEU A 1 139 ? -27.283 4.859 -6.163 1.00 52.03 139 LEU A C 1
ATOM 1076 O O . LEU A 1 139 ? -26.801 3.885 -6.734 1.00 52.03 139 LEU A O 1
ATOM 1080 N N . THR A 1 140 ? -28.565 5.203 -6.309 1.00 52.88 140 THR A N 1
ATOM 1081 C CA .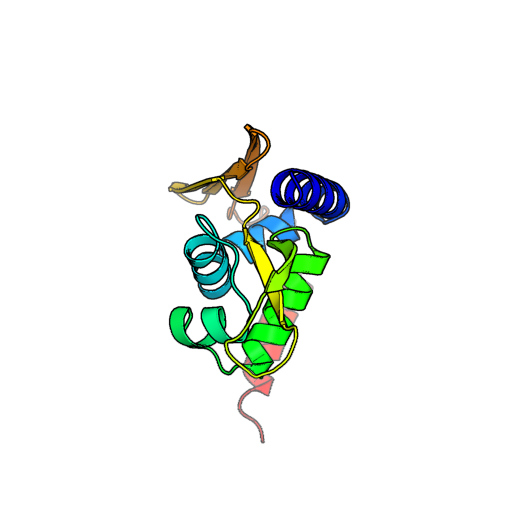 THR A 1 140 ? -29.482 4.519 -7.234 1.00 52.88 140 THR A CA 1
ATOM 1082 C C . THR A 1 140 ? -29.373 5.038 -8.667 1.00 52.88 140 THR A C 1
ATOM 1084 O O . THR A 1 140 ? -29.522 4.258 -9.600 1.00 52.88 140 THR A O 1
ATOM 1087 N N . ALA A 1 141 ? -29.051 6.321 -8.863 1.00 49.97 141 ALA A N 1
ATOM 1088 C CA . ALA A 1 141 ? -28.936 6.904 -10.202 1.00 49.97 141 ALA A CA 1
ATOM 1089 C C . ALA A 1 141 ? -27.749 6.344 -11.011 1.00 49.97 141 ALA A C 1
ATOM 1091 O O . ALA A 1 141 ? -27.879 6.156 -12.218 1.00 49.97 141 ALA A O 1
ATOM 1092 N N . GLU A 1 142 ? -26.619 6.018 -10.369 1.00 46.91 142 GLU A N 1
ATOM 1093 C CA . GLU A 1 142 ? -25.473 5.417 -11.077 1.00 46.91 142 GLU A CA 1
ATOM 1094 C C . GLU A 1 142 ? -25.688 3.939 -11.451 1.00 46.91 142 GLU A C 1
ATOM 1096 O O . GLU A 1 142 ? -25.030 3.434 -12.362 1.00 46.91 142 GLU A O 1
ATOM 1101 N N . ALA A 1 143 ? -26.626 3.243 -10.796 1.00 49.38 143 ALA A N 1
ATOM 1102 C CA . ALA A 1 143 ? -26.967 1.859 -11.126 1.00 49.38 143 ALA A CA 1
ATOM 1103 C C . ALA A 1 143 ? -27.889 1.758 -12.357 1.00 49.38 143 ALA A C 1
ATOM 1105 O O . ALA A 1 143 ? -27.736 0.833 -13.155 1.00 49.38 143 ALA A O 1
ATOM 1106 N N . ASP A 1 144 ? -28.786 2.730 -12.552 1.00 44.44 144 ASP A N 1
ATOM 1107 C CA . ASP A 1 144 ? -29.718 2.746 -13.689 1.00 44.44 144 ASP A CA 1
ATOM 1108 C C . ASP A 1 144 ? -29.071 3.244 -14.994 1.00 44.44 144 ASP A C 1
ATOM 1110 O O . ASP A 1 144 ? -29.499 2.857 -16.080 1.00 44.44 144 ASP A O 1
ATOM 1114 N N . SER A 1 145 ? -27.986 4.028 -14.932 1.00 48.50 145 SER A N 1
ATOM 1115 C CA . SER A 1 145 ? -27.259 4.460 -16.139 1.00 48.50 145 SER A CA 1
ATOM 1116 C C . SER A 1 145 ? -26.357 3.383 -16.761 1.00 48.50 145 SER A C 1
ATOM 1118 O O . SER A 1 145 ? -25.800 3.601 -17.832 1.00 48.50 145 SER A O 1
ATOM 1120 N N . ALA A 1 146 ? -26.190 2.223 -16.116 1.00 49.94 146 ALA A N 1
ATOM 1121 C CA . ALA A 1 146 ? -25.334 1.137 -16.608 1.00 49.94 146 ALA A CA 1
ATOM 1122 C C . ALA A 1 146 ? -26.062 0.117 -17.514 1.00 49.94 146 ALA A C 1
ATOM 1124 O O . ALA A 1 146 ? -25.444 -0.850 -17.957 1.00 49.94 146 ALA A O 1
ATOM 1125 N N . PHE A 1 147 ? -27.354 0.324 -17.803 1.00 51.25 147 PHE A N 1
ATOM 1126 C CA . PHE A 1 147 ? -28.174 -0.569 -18.638 1.00 51.25 147 PHE A CA 1
ATOM 1127 C C . PHE A 1 147 ? -28.852 0.125 -19.831 1.00 51.25 147 PHE A C 1
ATOM 1129 O O . PHE A 1 147 ? -29.795 -0.414 -20.409 1.00 51.25 147 PHE A O 1
ATOM 1136 N N . SER A 1 148 ? -28.402 1.314 -20.232 1.00 44.72 148 SER A N 1
ATOM 1137 C CA . SER A 1 148 ? -28.926 1.996 -21.425 1.00 44.72 148 SER A CA 1
ATOM 1138 C C . SER A 1 148 ? -27.811 2.701 -22.198 1.00 44.72 148 SER A C 1
ATOM 1140 O O . SER A 1 148 ? -27.590 3.891 -22.003 1.00 44.72 148 SER A O 1
ATOM 1142 N N . ASP A 1 149 ? -27.067 1.919 -22.987 1.00 41.38 149 ASP A N 1
ATOM 1143 C CA . ASP A 1 149 ? -26.778 2.129 -24.425 1.00 41.38 149 ASP A CA 1
ATOM 1144 C C . ASP A 1 149 ? -25.803 1.055 -24.948 1.00 41.38 149 ASP A C 1
ATOM 1146 O O . ASP A 1 149 ? -24.670 0.940 -24.420 1.00 41.38 149 ASP A O 1
#

Sequence (149 aa):
MQVETAVHTALKTMRGVERDQIARFLIDPVVLFILAATSRRCLTVSEMAPVVNLPAATCYKLIYQMDKMGLVAYCGNGRNGGRGKAAAYTSVLKEMHLEMRNTIIVLRVTWKNGTNEEFRKDLVPPSADKCPFEVVSLLTAEADSAFSD

Foldseek 3Di:
DQQVVQLVVLVVLLVPDDPVVVVVLCPPPLSVQQQVVQAPHWDFLVRSCVSSVHDSVVSVVVVVVCSNNSQKGFRFFDDPPPDDTTIIIHGQFNDWDWDDDDQKIWIWTQGPVRDIDIDMDGNPPDPPVPDPVVVVVVVVVVVVVVPDD

Secondary structure (DSSP, 8-state):
-HHHHHHHHHHHHHTTS-HHHHHHHHT-HHHHHHHHHTSSS-EEHHHHHHHTT--HHHHHHHHHHHHHTTSEEEEEEEE-TTS-EEEEEEE-EEEEEEEEETTEEEEEEEETTS-EEEEEEE-PPP-GGG--THHHHHHHHHHHTTS--

Radius of gyration: 18.62 Å; chains: 1; bounding box: 54×26×39 Å

pLDDT: mean 84.87, std 17.39, range [41.38, 97.75]